Protein AF-A0A2D9LLE7-F1 (afdb_monomer)

Sequence (104 aa):
MLVATAAVAQERVTFSEFEAATQAAATRSGECRREVVRGPGERCERFWDYMDNRYEPLTIAFSELMEEEGIKAFEGASNVRLQMHRNRQSDITTNLNYITEMMQ

Radius of gyration: 17.27 Å; Cα contacts (8 Å, |Δi|>4): 85; chains: 1; bounding box: 6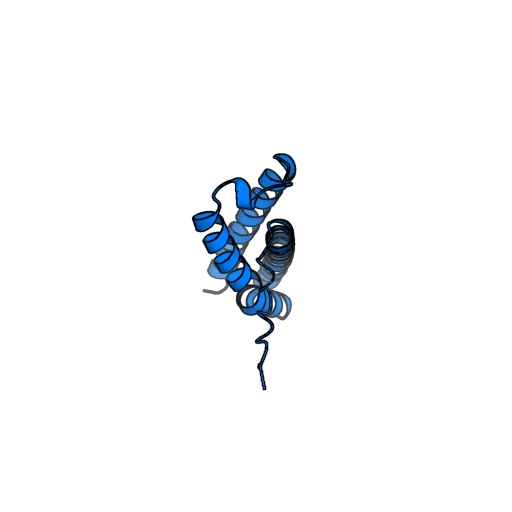0×27×38 Å

Secondary structure (DSSP, 8-state):
--------------HHHHHHHHHHHHHHHHHHHHHHTT---HHHHHHHHHIIIIIHHHHHHHHHHHHHHGGGGGTT--HHHHHHHHHHHHHHHHHHHHHHHHH-

Solvent-accessible surface area (backbone atoms only — not comparable to full-atom values): 5835 Å² total; per-residue (Å²): 135,83,81,79,76,76,75,74,75,75,80,71,78,47,51,68,58,44,45,52,40,43,51,51,46,26,54,32,30,55,48,16,45,64,36,42,81,79,49,79,49,72,50,38,52,59,27,51,52,41,40,67,76,49,38,48,60,42,51,52,52,44,49,53,43,32,72,75,48,45,76,58,47,44,68,93,60,48,73,66,55,53,50,53,46,52,51,31,53,51,49,30,52,56,29,49,53,53,43,53,64,72,72,110

pLDDT: mean 91.33, std 13.76, range [46.66, 98.56]

Structure (mmCIF, N/CA/C/O backbone):
data_AF-A0A2D9LLE7-F1
#
_entry.id   AF-A0A2D9LLE7-F1
#
loop_
_atom_site.group_PDB
_atom_site.id
_atom_site.type_symbol
_atom_site.label_atom_id
_atom_site.label_alt_id
_atom_site.label_comp_id
_atom_site.label_asym_id
_atom_site.label_entity_id
_atom_site.label_seq_id
_atom_site.pdbx_PDB_ins_code
_atom_site.Cartn_x
_atom_site.Cartn_y
_atom_site.Cartn_z
_atom_site.occupancy
_atom_site.B_iso_or_equiv
_atom_site.auth_seq_id
_atom_site.auth_comp_id
_atom_site.auth_asym_id
_atom_site.auth_atom_id
_atom_site.pdbx_PDB_model_num
ATOM 1 N N . MET A 1 1 ? -44.684 -16.371 3.897 1.00 46.66 1 MET A N 1
ATOM 2 C CA . MET A 1 1 ? -43.250 -16.566 3.598 1.00 46.66 1 MET A CA 1
ATOM 3 C C . MET A 1 1 ? -42.500 -15.380 4.173 1.00 46.66 1 MET A C 1
ATOM 5 O O . MET A 1 1 ? -42.717 -14.274 3.704 1.00 46.66 1 MET A O 1
ATOM 9 N N . LEU A 1 2 ? -41.710 -15.584 5.227 1.00 48.12 2 LEU A N 1
ATOM 10 C CA . LEU A 1 2 ? -40.786 -14.572 5.743 1.00 48.12 2 LEU A CA 1
ATOM 11 C C . LEU A 1 2 ? -39.453 -14.790 5.032 1.00 48.12 2 LEU A C 1
ATOM 13 O O . LEU A 1 2 ? -38.794 -15.801 5.260 1.00 48.12 2 LEU A O 1
ATOM 17 N N . VAL A 1 3 ? -39.095 -13.880 4.129 1.00 53.28 3 VAL A N 1
ATOM 18 C CA . VAL A 1 3 ? -37.756 -13.852 3.541 1.00 53.28 3 VAL A CA 1
ATOM 19 C C . VAL A 1 3 ? -36.859 -13.204 4.585 1.00 53.28 3 VAL A C 1
ATOM 21 O O . VAL A 1 3 ? -36.862 -11.988 4.744 1.00 53.28 3 VAL A O 1
ATOM 24 N N . ALA A 1 4 ? -36.151 -14.027 5.354 1.00 50.38 4 ALA A N 1
ATOM 25 C CA . ALA A 1 4 ? -35.040 -13.559 6.163 1.00 50.38 4 ALA A CA 1
ATOM 26 C C . ALA A 1 4 ? -33.924 -13.152 5.195 1.00 50.38 4 ALA A C 1
ATOM 28 O O . ALA A 1 4 ? -33.205 -13.999 4.666 1.00 50.38 4 ALA A O 1
ATOM 29 N N . THR A 1 5 ? -33.816 -11.858 4.907 1.00 55.56 5 THR A N 1
ATOM 30 C CA . THR A 1 5 ? -32.607 -11.285 4.326 1.00 55.56 5 THR A CA 1
ATOM 31 C C . THR A 1 5 ? -31.488 -11.519 5.331 1.00 55.56 5 THR A C 1
ATOM 33 O O . THR A 1 5 ? -31.401 -10.839 6.351 1.00 55.56 5 THR A O 1
ATOM 36 N N . ALA A 1 6 ? -30.658 -12.531 5.078 1.00 51.66 6 ALA A N 1
ATOM 37 C CA . ALA A 1 6 ? -29.382 -12.659 5.754 1.00 51.66 6 ALA A CA 1
ATOM 38 C C . ALA A 1 6 ? -28.589 -11.394 5.415 1.00 51.66 6 ALA A C 1
ATOM 40 O O . ALA A 1 6 ? -28.117 -11.232 4.290 1.00 51.66 6 ALA A O 1
ATOM 41 N N . ALA A 1 7 ? -28.522 -10.460 6.364 1.00 49.94 7 ALA A N 1
ATOM 42 C CA . ALA A 1 7 ? -27.564 -9.377 6.310 1.00 49.94 7 ALA A CA 1
ATOM 43 C C . ALA A 1 7 ? -26.192 -10.047 6.277 1.00 49.94 7 ALA A C 1
ATOM 45 O O . ALA A 1 7 ? -25.751 -10.626 7.270 1.00 49.94 7 ALA A O 1
ATOM 46 N N . VAL A 1 8 ? -25.566 -10.059 5.103 1.00 48.75 8 VAL A N 1
ATOM 47 C CA . VAL A 1 8 ? -24.163 -10.429 4.992 1.00 48.75 8 VAL A CA 1
ATOM 48 C C . VAL A 1 8 ? -23.449 -9.382 5.831 1.00 48.75 8 VAL A C 1
ATOM 50 O O . VAL A 1 8 ? -23.463 -8.205 5.474 1.00 48.75 8 VAL A O 1
ATOM 53 N N . ALA A 1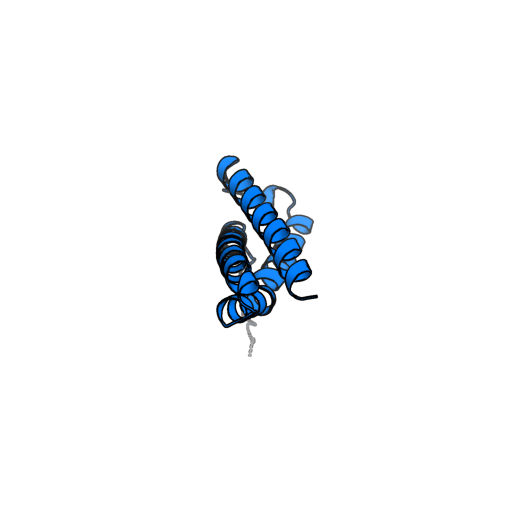 9 ? -22.934 -9.769 6.996 1.00 50.97 9 ALA A N 1
ATOM 54 C CA . ALA A 1 9 ? -22.016 -8.920 7.729 1.00 50.97 9 ALA A CA 1
ATOM 55 C C . ALA A 1 9 ? -20.855 -8.665 6.765 1.00 50.97 9 ALA A C 1
ATOM 57 O O . ALA A 1 9 ? -20.080 -9.579 6.490 1.00 50.97 9 ALA A O 1
ATOM 58 N N . GLN A 1 10 ? -20.813 -7.481 6.150 1.00 55.41 10 GLN A N 1
ATOM 59 C CA . GLN A 1 10 ? -19.638 -7.060 5.404 1.00 55.41 10 GLN A CA 1
ATOM 60 C C . GLN A 1 10 ? -18.496 -7.091 6.409 1.00 55.41 10 GLN A C 1
ATOM 62 O O . GLN A 1 10 ? -18.522 -6.361 7.401 1.00 55.41 10 GLN A O 1
ATOM 67 N N . GLU A 1 11 ? -17.567 -8.021 6.203 1.00 69.06 11 GLU A N 1
ATOM 68 C CA . GLU A 1 11 ? -16.366 -8.131 7.013 1.00 69.06 11 GLU A CA 1
ATOM 69 C C . GLU A 1 11 ? -15.619 -6.807 6.847 1.00 69.06 11 GLU A C 1
ATOM 71 O O . GLU A 1 11 ? -15.131 -6.479 5.764 1.00 69.06 11 GLU A O 1
ATOM 76 N N . ARG A 1 12 ? -15.682 -5.972 7.891 1.00 83.62 12 ARG A N 1
ATOM 77 C CA . ARG A 1 12 ? -15.022 -4.668 7.912 1.00 83.62 12 ARG A CA 1
ATOM 78 C C . ARG A 1 12 ? -13.523 -4.903 7.781 1.00 83.62 12 ARG A C 1
ATOM 80 O O . ARG A 1 12 ? -12.991 -5.821 8.402 1.00 83.62 12 ARG A O 1
ATOM 87 N N . VAL A 1 13 ? -12.857 -4.048 7.010 1.00 93.19 13 VAL A N 1
ATOM 88 C CA . VAL A 1 13 ? -11.399 -4.095 6.885 1.00 93.19 13 VAL A CA 1
ATOM 89 C C . VAL A 1 13 ? -10.750 -3.974 8.259 1.00 93.19 13 VAL A C 1
ATOM 91 O O . VAL A 1 13 ? -11.192 -3.207 9.109 1.00 93.19 13 VAL A O 1
ATOM 94 N N . THR A 1 14 ? -9.679 -4.719 8.483 1.00 94.94 14 THR A N 1
ATOM 95 C CA . THR A 1 14 ? -8.905 -4.646 9.726 1.00 94.94 14 THR A CA 1
ATOM 96 C C . THR A 1 14 ? -7.559 -3.965 9.506 1.00 94.94 14 THR A C 1
ATOM 98 O O . THR A 1 14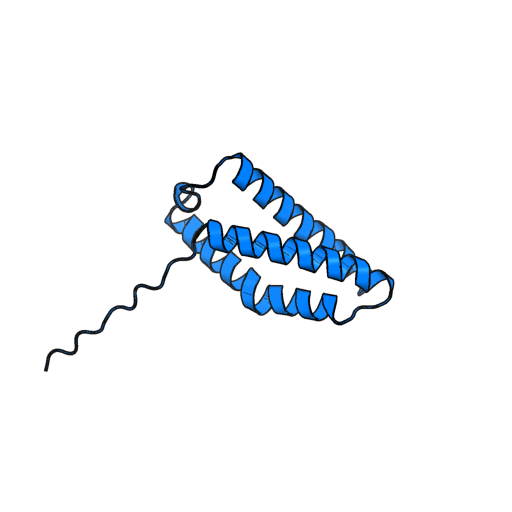 ? -7.007 -3.973 8.401 1.00 94.94 14 THR A O 1
ATOM 101 N N . PHE A 1 15 ? -6.947 -3.450 10.581 1.00 96.38 15 PHE A N 1
ATOM 102 C CA . PHE A 1 15 ? -5.575 -2.938 10.489 1.00 96.38 15 PHE A CA 1
ATOM 103 C C . PHE A 1 15 ? -4.590 -4.014 10.019 1.00 96.38 15 PHE A C 1
ATOM 105 O O . PHE A 1 15 ? -3.650 -3.704 9.299 1.00 96.38 15 PHE A O 1
ATOM 112 N N . SER A 1 16 ? -4.796 -5.283 10.382 1.00 96.31 16 SER A N 1
ATOM 113 C CA . SER A 1 16 ? -3.910 -6.372 9.950 1.00 96.31 16 SER A CA 1
ATOM 114 C C . SER A 1 16 ? -3.971 -6.609 8.437 1.00 96.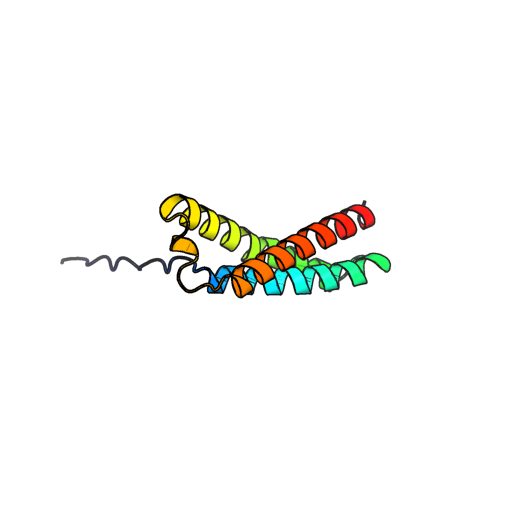31 16 SER A C 1
ATOM 116 O O . SER A 1 16 ? -2.934 -6.842 7.817 1.00 96.31 16 SER A O 1
ATOM 118 N N . GLU A 1 17 ? -5.153 -6.514 7.824 1.00 96.06 17 GLU A N 1
ATOM 119 C CA . GLU A 1 17 ? -5.296 -6.609 6.366 1.00 96.06 17 GLU A CA 1
ATOM 120 C C . GLU A 1 17 ? -4.670 -5.411 5.661 1.00 96.06 17 GLU A C 1
ATOM 122 O O . GLU A 1 17 ? -3.927 -5.583 4.691 1.00 96.06 17 GLU A O 1
ATOM 127 N N . PHE A 1 18 ? -4.920 -4.208 6.179 1.00 96.88 18 PHE A N 1
ATOM 128 C CA . PHE A 1 18 ? -4.315 -2.994 5.653 1.00 96.88 18 PHE A CA 1
ATOM 129 C C . PHE A 1 18 ? -2.782 -3.027 5.782 1.00 96.88 18 PHE A C 1
ATOM 131 O O . PHE A 1 18 ? -2.067 -2.755 4.820 1.00 96.88 18 PHE A O 1
ATOM 138 N N . GLU A 1 19 ? -2.253 -3.461 6.929 1.00 97.81 19 GLU A N 1
ATOM 139 C CA . GLU A 1 19 ? -0.817 -3.606 7.180 1.00 97.81 19 GLU A CA 1
ATOM 140 C C . GLU A 1 19 ? -0.160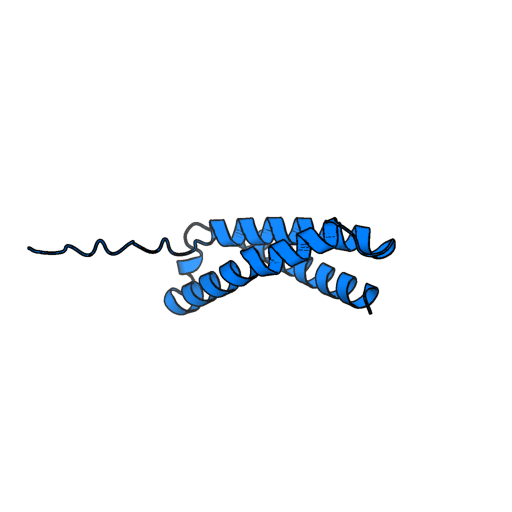 -4.598 6.218 1.00 97.81 19 GLU A C 1
ATOM 142 O O . GLU A 1 19 ? 0.896 -4.294 5.649 1.00 97.81 19 GLU A O 1
ATOM 147 N N . ALA A 1 20 ? -0.778 -5.762 6.010 1.00 97.56 20 ALA A N 1
ATOM 148 C CA . ALA A 1 20 ? -0.292 -6.753 5.058 1.00 97.56 20 ALA A CA 1
ATOM 149 C C . ALA A 1 20 ? -0.287 -6.191 3.630 1.00 97.56 20 ALA A C 1
ATOM 151 O O . ALA A 1 20 ? 0.679 -6.389 2.884 1.00 97.56 20 ALA A O 1
ATOM 152 N N . ALA A 1 21 ? -1.326 -5.435 3.268 1.00 98.12 21 ALA A N 1
ATOM 153 C CA . ALA A 1 21 ? -1.417 -4.828 1.954 1.00 98.12 21 ALA A CA 1
ATOM 154 C C . ALA A 1 21 ? -0.338 -3.760 1.730 1.00 98.12 21 ALA A C 1
ATOM 156 O O . ALA A 1 21 ? 0.307 -3.774 0.679 1.00 98.12 21 ALA A O 1
ATOM 157 N N . THR A 1 22 ? -0.070 -2.913 2.730 1.00 98.56 22 THR A N 1
ATOM 158 C CA . THR A 1 22 ? 1.035 -1.942 2.716 1.00 98.56 22 THR A CA 1
ATOM 159 C C . THR A 1 22 ? 2.386 -2.634 2.599 1.00 98.56 22 THR A C 1
ATOM 161 O O . THR A 1 22 ? 3.248 -2.187 1.847 1.00 98.56 22 THR A O 1
ATOM 164 N N . GLN A 1 23 ? 2.599 -3.749 3.301 1.00 98.50 23 GLN A N 1
ATOM 165 C CA . GLN A 1 23 ? 3.850 -4.495 3.188 1.00 98.50 23 GLN A CA 1
ATOM 166 C C . GLN A 1 23 ? 4.067 -5.034 1.768 1.00 98.50 23 GLN A C 1
ATOM 168 O O . GLN A 1 23 ? 5.158 -4.878 1.219 1.00 98.50 23 GLN A O 1
ATOM 173 N N . ALA A 1 24 ? 3.035 -5.614 1.152 1.00 98.31 24 ALA A N 1
ATOM 174 C CA . ALA A 1 24 ? 3.117 -6.101 -0.221 1.00 98.31 24 ALA A CA 1
ATOM 175 C C . ALA A 1 24 ? 3.323 -4.960 -1.236 1.00 98.31 24 ALA A C 1
ATOM 177 O O . ALA A 1 24 ? 4.158 -5.096 -2.133 1.00 98.31 24 ALA A O 1
ATOM 178 N N . ALA A 1 25 ? 2.635 -3.825 -1.072 1.00 98.50 25 ALA A N 1
ATOM 179 C CA . ALA A 1 25 ? 2.835 -2.636 -1.903 1.00 98.50 25 ALA A CA 1
ATOM 180 C C . ALA A 1 25 ? 4.273 -2.093 -1.789 1.00 98.50 25 ALA A C 1
ATOM 182 O O . ALA A 1 25 ? 4.909 -1.791 -2.801 1.00 98.50 25 ALA A O 1
ATOM 183 N N . ALA A 1 26 ? 4.841 -2.043 -0.580 1.00 98.56 26 ALA A N 1
ATOM 184 C CA . ALA A 1 26 ? 6.228 -1.628 -0.364 1.00 98.56 26 ALA A CA 1
ATOM 185 C C . ALA A 1 26 ? 7.227 -2.566 -1.064 1.00 98.56 26 ALA A C 1
ATOM 187 O O . ALA A 1 26 ? 8.133 -2.103 -1.757 1.00 98.56 26 ALA A O 1
ATOM 188 N N . THR A 1 27 ? 7.037 -3.886 -0.965 1.00 98.50 27 THR A N 1
ATOM 189 C CA . THR A 1 27 ? 7.880 -4.858 -1.677 1.00 98.50 27 THR A CA 1
ATOM 190 C C . THR A 1 27 ? 7.792 -4.685 -3.195 1.00 98.50 27 THR A C 1
ATOM 192 O O . THR A 1 27 ? 8.826 -4.571 -3.855 1.00 98.50 27 THR A O 1
ATOM 195 N N . ARG A 1 28 ? 6.574 -4.607 -3.745 1.00 98.50 28 ARG A N 1
ATOM 196 C CA . ARG A 1 28 ? 6.338 -4.476 -5.192 1.00 98.50 28 ARG A CA 1
ATOM 197 C C . ARG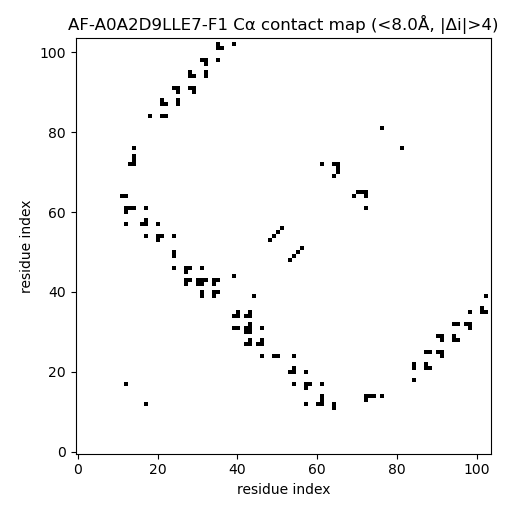 A 1 28 ? 6.856 -3.151 -5.750 1.00 98.50 28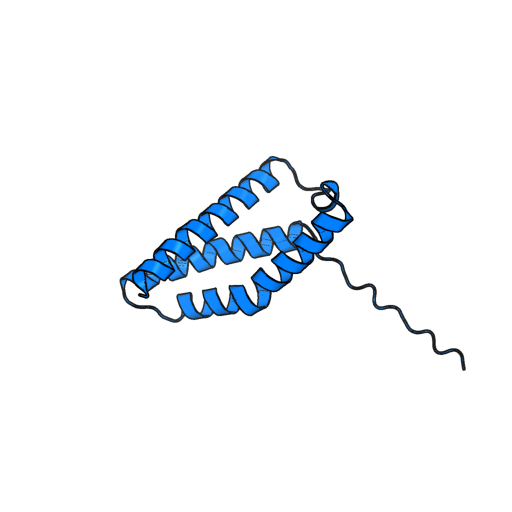 ARG A C 1
ATOM 199 O O . ARG A 1 28 ? 7.508 -3.150 -6.789 1.00 98.50 28 ARG A O 1
ATOM 206 N N . SER A 1 29 ? 6.659 -2.042 -5.037 1.00 98.31 29 SER A N 1
ATOM 207 C CA . SER A 1 29 ? 7.216 -0.741 -5.437 1.00 98.31 29 SER A CA 1
ATOM 208 C C . SER A 1 29 ? 8.748 -0.772 -5.471 1.00 98.31 29 SER A C 1
ATOM 210 O O . SER A 1 29 ? 9.355 -0.266 -6.411 1.00 98.31 29 SER A O 1
ATOM 212 N N . GLY A 1 30 ? 9.398 -1.437 -4.509 1.00 98.06 30 GLY A N 1
ATOM 213 C CA . GLY A 1 30 ? 10.851 -1.618 -4.515 1.00 98.06 30 GLY A CA 1
ATOM 214 C C . GLY A 1 30 ? 11.346 -2.490 -5.676 1.00 98.06 30 GLY A C 1
ATOM 215 O O . GLY A 1 30 ? 12.446 -2.280 -6.188 1.00 98.06 30 GLY A O 1
ATOM 216 N N . GLU A 1 31 ? 10.549 -3.466 -6.111 1.00 97.81 31 GLU A N 1
ATOM 217 C CA . GLU A 1 31 ? 10.833 -4.278 -7.296 1.00 97.81 31 GLU A CA 1
ATOM 218 C C . GLU A 1 31 ? 10.684 -3.495 -8.594 1.00 97.81 31 GLU A C 1
ATOM 220 O O . GLU A 1 31 ? 11.618 -3.522 -9.397 1.00 97.81 31 GLU A O 1
ATOM 225 N N . CYS A 1 32 ? 9.568 -2.782 -8.768 1.00 98.12 32 CYS A N 1
ATOM 226 C CA . CYS A 1 32 ? 9.354 -1.913 -9.920 1.00 98.12 32 CYS A CA 1
ATOM 227 C C . CYS A 1 32 ? 10.463 -0.864 -10.002 1.00 98.12 32 CYS A C 1
ATOM 229 O O . CYS A 1 32 ? 11.126 -0.775 -11.027 1.00 98.12 32 CYS A O 1
ATOM 231 N N . ARG A 1 33 ? 10.788 -0.178 -8.895 1.00 97.31 33 ARG A N 1
ATOM 232 C CA . ARG A 1 33 ? 11.891 0.795 -8.817 1.00 97.31 33 ARG A CA 1
ATOM 233 C C . ARG A 1 33 ? 13.224 0.260 -9.351 1.00 97.31 33 ARG A C 1
ATOM 235 O O . ARG A 1 33 ? 13.971 0.999 -9.983 1.00 97.31 33 ARG A O 1
ATOM 242 N N . ARG A 1 34 ? 13.566 -1.003 -9.077 1.00 96.31 34 ARG A N 1
ATOM 243 C CA . ARG A 1 34 ? 14.798 -1.618 -9.608 1.00 96.31 34 ARG A CA 1
ATOM 244 C C . ARG A 1 34 ? 14.703 -1.929 -11.100 1.00 96.31 34 ARG A C 1
ATOM 246 O O . ARG A 1 34 ? 15.729 -1.952 -11.773 1.00 96.31 34 ARG A O 1
ATOM 253 N N . GLU A 1 35 ? 13.503 -2.222 -11.586 1.00 96.44 35 GLU A N 1
ATOM 254 C CA . GLU A 1 35 ? 13.235 -2.561 -12.980 1.00 96.44 35 GLU A CA 1
ATOM 255 C C . GLU A 1 35 ? 13.237 -1.324 -13.879 1.00 96.44 35 GLU A C 1
ATOM 257 O O . GLU A 1 35 ? 13.938 -1.338 -14.886 1.00 96.44 35 GLU A O 1
ATOM 262 N N . VAL A 1 36 ? 12.573 -0.233 -13.476 1.00 95.62 36 VAL A N 1
ATOM 263 C CA . VAL A 1 36 ? 12.430 0.987 -14.293 1.00 95.62 36 VAL A CA 1
ATOM 264 C C . VAL A 1 36 ? 13.773 1.569 -14.768 1.00 95.62 36 VAL A C 1
ATOM 266 O O . VAL A 1 36 ? 13.847 2.096 -15.872 1.00 95.62 36 VAL A O 1
ATOM 269 N N . VAL A 1 37 ? 14.871 1.374 -14.027 1.00 91.94 37 VAL A N 1
ATOM 270 C CA . VAL A 1 37 ? 16.234 1.770 -14.453 1.00 91.94 37 VAL A CA 1
ATOM 271 C C . VAL A 1 37 ? 16.642 1.163 -15.808 1.00 91.94 37 VAL A C 1
ATOM 273 O O . VAL A 1 37 ? 17.471 1.724 -16.519 1.00 91.94 37 VAL A O 1
ATOM 276 N N . ARG A 1 38 ? 16.089 0.000 -16.165 1.00 90.19 38 ARG A N 1
ATOM 277 C CA . ARG A 1 38 ? 16.362 -0.730 -17.414 1.00 90.19 38 ARG A CA 1
ATOM 278 C C . ARG A 1 38 ? 15.199 -0.659 -18.412 1.00 90.19 38 ARG A C 1
ATOM 280 O O . ARG A 1 38 ? 15.276 -1.301 -19.456 1.00 90.19 38 ARG A O 1
ATOM 287 N N . GLY A 1 39 ? 14.159 0.109 -18.092 1.00 89.06 39 GLY A N 1
ATOM 288 C CA . GLY A 1 39 ? 12.873 0.139 -18.784 1.00 89.06 39 GLY A CA 1
ATOM 289 C C . GLY A 1 39 ? 11.777 -0.581 -17.982 1.00 89.06 39 GLY A C 1
ATOM 290 O O . GLY A 1 39 ? 12.058 -1.605 -17.355 1.00 89.06 39 GLY A O 1
ATOM 291 N N . PRO A 1 40 ? 10.537 -0.054 -17.962 1.00 90.44 40 PRO A N 1
ATOM 292 C CA . PRO A 1 40 ? 9.424 -0.679 -17.252 1.00 90.44 40 PRO A CA 1
ATOM 293 C C . PRO A 1 40 ? 9.087 -2.049 -17.855 1.00 90.44 40 PRO A C 1
ATOM 295 O O . PRO A 1 40 ? 9.151 -2.238 -19.070 1.00 90.44 40 PRO A O 1
ATOM 298 N N . GLY A 1 41 ? 8.722 -2.997 -16.994 1.00 92.75 41 GLY A N 1
ATOM 299 C CA . GLY A 1 41 ? 8.365 -4.356 -17.386 1.00 92.75 41 GLY A CA 1
ATOM 300 C C . GLY A 1 41 ? 7.346 -4.982 -16.438 1.00 92.75 41 GLY A C 1
ATOM 301 O O . GLY A 1 41 ? 6.602 -4.287 -15.741 1.00 92.75 41 GLY A O 1
ATOM 302 N N . GLU A 1 42 ? 7.326 -6.313 -16.400 1.00 96.94 42 GLU A N 1
ATOM 303 C CA . GLU A 1 42 ? 6.315 -7.101 -15.688 1.00 96.94 42 GLU A CA 1
ATOM 304 C C . GLU A 1 42 ? 6.225 -6.754 -14.188 1.00 96.94 42 GLU A C 1
ATOM 306 O O . GLU A 1 42 ? 5.153 -6.833 -13.587 1.00 96.94 42 GLU A O 1
ATOM 311 N N . ARG A 1 43 ? 7.325 -6.362 -13.527 1.00 96.88 43 ARG A N 1
ATOM 312 C CA . ARG A 1 43 ? 7.271 -6.041 -12.086 1.00 96.88 43 ARG A CA 1
ATOM 313 C C . ARG A 1 43 ? 6.569 -4.714 -11.844 1.00 96.88 43 ARG A C 1
ATOM 315 O O . ARG A 1 43 ? 5.842 -4.610 -10.859 1.00 96.88 43 ARG A O 1
ATOM 322 N N . CYS A 1 44 ? 6.759 -3.736 -12.724 1.00 96.81 44 CYS A N 1
ATOM 323 C CA . CYS A 1 44 ? 6.002 -2.492 -12.698 1.00 96.81 44 CYS A CA 1
ATOM 324 C C . CYS A 1 44 ? 4.525 -2.706 -13.032 1.00 96.81 44 CYS A C 1
ATOM 326 O O . CYS A 1 44 ? 3.680 -2.185 -12.312 1.00 96.81 44 CYS A O 1
ATOM 328 N N . GLU A 1 45 ? 4.196 -3.538 -14.021 1.00 97.06 45 GLU A N 1
ATOM 329 C CA . GLU A 1 45 ? 2.800 -3.899 -14.315 1.00 97.06 45 GLU A CA 1
ATOM 330 C C . GLU A 1 45 ? 2.117 -4.544 -13.099 1.00 97.06 45 GLU A C 1
ATOM 332 O O . GLU A 1 45 ? 1.070 -4.085 -12.654 1.00 97.06 45 GLU A O 1
ATOM 337 N N . ARG A 1 46 ? 2.761 -5.539 -12.473 1.00 97.69 46 ARG A N 1
ATOM 338 C CA . ARG A 1 46 ? 2.261 -6.194 -11.248 1.00 97.69 46 ARG A CA 1
ATOM 339 C C . ARG A 1 46 ? 2.226 -5.285 -10.023 1.00 97.69 46 ARG A C 1
ATOM 341 O O . ARG A 1 46 ? 1.593 -5.639 -9.025 1.00 97.69 46 ARG A O 1
ATOM 348 N N . PHE A 1 4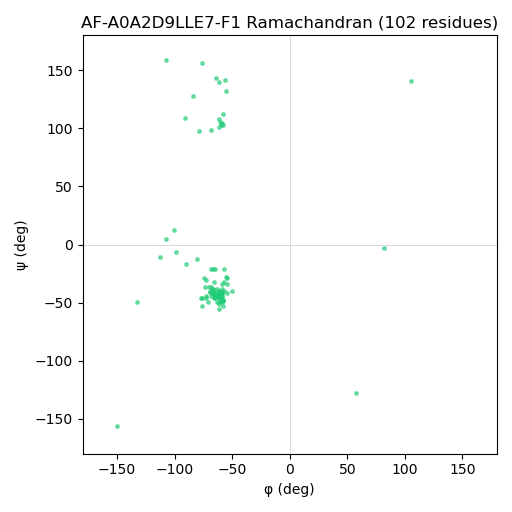7 ? 2.994 -4.200 -10.024 1.00 97.94 47 PHE A N 1
ATOM 349 C CA . PHE A 1 47 ? 2.938 -3.198 -8.970 1.00 97.94 47 PHE A CA 1
ATOM 350 C C . PHE A 1 47 ? 1.690 -2.336 -9.143 1.00 97.94 47 PHE A C 1
ATOM 352 O O . PHE A 1 47 ? 0.904 -2.265 -8.204 1.00 97.94 47 PHE A O 1
ATOM 359 N N . TRP A 1 48 ? 1.477 -1.766 -10.329 1.00 97.56 48 TRP A N 1
ATOM 360 C CA . TRP A 1 48 ? 0.309 -0.931 -10.617 1.00 97.56 48 TRP A CA 1
ATOM 361 C C . TRP A 1 48 ? -1.002 -1.711 -10.515 1.00 97.56 48 TRP A C 1
ATOM 363 O O . TRP A 1 48 ? -1.898 -1.284 -9.798 1.00 97.56 48 TRP A O 1
ATOM 373 N N . ASP A 1 49 ? -1.059 -2.922 -11.074 1.00 98.31 49 ASP A N 1
ATOM 374 C CA . ASP A 1 49 ? -2.211 -3.819 -10.921 1.00 98.31 49 ASP A CA 1
ATOM 375 C C . ASP A 1 49 ? -2.557 -4.075 -9.444 1.00 98.31 49 ASP A C 1
ATOM 377 O O . ASP A 1 49 ? -3.718 -4.045 -9.042 1.00 98.31 49 ASP A O 1
ATOM 381 N N . TYR A 1 50 ? -1.540 -4.269 -8.597 1.00 98.12 50 TYR A N 1
ATOM 382 C CA . TYR A 1 50 ? -1.749 -4.459 -7.164 1.00 98.12 50 TYR A CA 1
ATOM 383 C C . TYR A 1 50 ? -2.212 -3.177 -6.458 1.00 98.12 50 TYR A C 1
ATOM 385 O O . TYR A 1 50 ? -3.013 -3.252 -5.520 1.00 98.12 50 TYR A O 1
ATOM 393 N N . MET A 1 51 ? -1.696 -2.017 -6.875 1.00 97.81 51 MET A N 1
ATOM 394 C CA . MET A 1 51 ? -2.110 -0.727 -6.330 1.00 97.81 51 MET A CA 1
ATOM 395 C C . MET A 1 51 ? -3.597 -0.497 -6.592 1.00 97.81 51 MET A C 1
ATOM 397 O O . MET A 1 51 ? -4.343 -0.306 -5.632 1.00 97.81 51 MET A O 1
ATOM 401 N N . ASP A 1 52 ? -4.021 -0.651 -7.843 1.00 97.62 52 ASP A N 1
ATOM 402 C CA . ASP A 1 52 ? -5.377 -0.334 -8.294 1.00 97.62 52 ASP A CA 1
ATOM 403 C C . ASP A 1 52 ? -6.403 -1.362 -7.788 1.00 97.62 52 ASP A C 1
ATOM 405 O O . ASP A 1 52 ? -7.468 -1.013 -7.282 1.00 97.62 52 ASP A O 1
ATOM 409 N N . ASN A 1 53 ? -6.080 -2.658 -7.864 1.00 96.69 53 ASN A N 1
ATOM 410 C CA . ASN A 1 53 ? -7.056 -3.713 -7.574 1.00 96.69 53 ASN A CA 1
ATOM 411 C C . ASN A 1 53 ? -7.098 -4.149 -6.106 1.00 96.69 53 ASN A C 1
ATOM 413 O O . ASN A 1 53 ? -8.048 -4.819 -5.689 1.00 96.69 53 ASN A O 1
ATOM 417 N N . ARG A 1 54 ? -6.074 -3.825 -5.303 1.00 95.00 54 ARG A N 1
ATOM 418 C CA . ARG A 1 54 ? -6.005 -4.282 -3.906 1.00 95.00 54 ARG A CA 1
ATOM 419 C C . ARG A 1 54 ? -5.654 -3.189 -2.915 1.00 95.00 54 ARG A C 1
ATOM 421 O O . ARG A 1 54 ? -6.322 -3.098 -1.887 1.00 95.00 54 ARG A O 1
ATOM 428 N N . TYR A 1 55 ? -4.603 -2.414 -3.163 1.00 96.94 55 TYR A N 1
ATOM 429 C CA . TYR A 1 55 ? -4.082 -1.498 -2.150 1.00 96.94 55 TYR A CA 1
ATOM 430 C C . TYR A 1 55 ? -4.939 -0.241 -1.975 1.00 96.94 55 TYR A C 1
ATOM 432 O O . TYR A 1 55 ? -5.251 0.122 -0.841 1.00 96.94 55 TYR A O 1
ATOM 440 N N . GLU A 1 56 ? -5.346 0.404 -3.067 1.00 96.56 56 GLU A N 1
ATOM 441 C CA . GLU A 1 56 ? -6.185 1.603 -3.031 1.00 96.56 56 GLU A CA 1
ATOM 442 C C . GLU A 1 56 ? -7.569 1.319 -2.417 1.00 96.56 56 GLU A C 1
ATOM 444 O O . GLU A 1 56 ? -7.909 1.995 -1.441 1.00 96.56 56 GLU A O 1
ATOM 449 N N . PRO A 1 57 ? -8.317 0.271 -2.827 1.00 96.56 57 PRO A N 1
ATOM 450 C CA . PRO A 1 57 ? -9.591 -0.064 -2.189 1.00 96.56 57 PRO A CA 1
ATOM 451 C C . PRO A 1 57 ? -9.471 -0.324 -0.681 1.00 96.56 57 PRO A C 1
ATOM 453 O O . PRO A 1 57 ? -10.317 0.118 0.095 1.00 96.56 57 PRO A O 1
ATOM 456 N N . LEU A 1 58 ? -8.404 -1.006 -0.241 1.00 96.12 58 LEU A N 1
ATOM 457 C CA . LEU A 1 58 ? -8.152 -1.234 1.187 1.00 96.12 58 LEU A CA 1
ATOM 458 C C . LEU A 1 58 ? -7.795 0.055 1.931 1.00 96.12 58 LEU A C 1
ATOM 460 O O . LEU A 1 58 ? -8.191 0.220 3.081 1.00 96.12 58 LEU A O 1
ATOM 464 N N . THR A 1 59 ? -7.059 0.962 1.290 1.00 96.62 59 THR A N 1
ATOM 465 C CA . THR A 1 59 ? -6.701 2.261 1.871 1.00 96.62 59 THR A CA 1
ATOM 466 C C . THR A 1 59 ? -7.941 3.127 2.072 1.00 96.62 59 THR A C 1
ATOM 468 O O . THR A 1 59 ? -8.087 3.730 3.135 1.00 96.62 59 THR A O 1
ATOM 471 N N . ILE A 1 60 ? -8.851 3.151 1.094 1.00 97.12 60 ILE A N 1
ATOM 472 C CA . ILE A 1 60 ? -10.135 3.856 1.187 1.00 97.12 60 ILE A CA 1
ATOM 473 C C . ILE A 1 60 ? -10.965 3.270 2.332 1.00 97.12 60 ILE A C 1
ATOM 475 O O . ILE A 1 60 ? -11.288 3.990 3.273 1.00 97.12 60 ILE A O 1
ATOM 479 N N . ALA A 1 61 ? -11.204 1.955 2.324 1.00 95.81 61 ALA A N 1
ATOM 480 C CA . ALA A 1 61 ? -12.007 1.299 3.356 1.00 95.81 61 ALA A CA 1
ATOM 481 C C . ALA A 1 61 ? -11.429 1.494 4.770 1.00 95.81 61 ALA A C 1
ATOM 483 O O . ALA A 1 61 ? -12.167 1.682 5.736 1.00 95.81 61 ALA A O 1
ATOM 484 N N . PHE A 1 62 ? -10.098 1.456 4.919 1.00 96.50 62 PHE A N 1
ATOM 485 C CA . PHE A 1 62 ? -9.468 1.647 6.226 1.00 96.50 62 PHE A CA 1
ATOM 486 C C . PHE A 1 62 ? -9.506 3.116 6.670 1.00 96.50 62 PHE A C 1
ATOM 488 O O . PHE A 1 62 ? -9.564 3.394 7.867 1.00 96.50 62 PHE A O 1
ATOM 495 N N . SER A 1 63 ? -9.512 4.058 5.724 1.00 96.69 63 SER A N 1
ATOM 496 C CA . SER A 1 63 ? -9.698 5.484 6.017 1.00 96.69 63 SER A CA 1
ATOM 497 C C . SER A 1 63 ? -11.123 5.773 6.493 1.00 96.69 63 SER A C 1
ATOM 499 O O . SER A 1 63 ? -11.294 6.482 7.477 1.00 96.69 63 SER A O 1
ATOM 501 N N . GLU A 1 64 ? -12.132 5.152 5.882 1.00 96.69 64 GLU A N 1
ATOM 502 C CA . GLU A 1 64 ? -13.522 5.228 6.353 1.00 96.69 64 GLU A CA 1
ATOM 503 C C . GLU A 1 64 ? -13.659 4.657 7.775 1.00 96.69 64 GLU A C 1
ATOM 505 O O . GLU A 1 64 ? -14.224 5.301 8.658 1.00 96.69 64 GLU A O 1
ATOM 510 N N . LEU A 1 65 ? -13.049 3.497 8.049 1.00 95.38 65 LEU A N 1
ATOM 511 C CA . LEU A 1 65 ? -13.016 2.927 9.402 1.00 95.38 65 LEU A CA 1
ATOM 512 C C . LEU A 1 65 ? -12.349 3.871 10.414 1.00 95.38 65 LEU A C 1
ATOM 514 O O . LEU A 1 65 ? -12.806 4.006 11.546 1.00 95.38 65 LEU A O 1
ATOM 518 N N . MET A 1 66 ? -11.258 4.522 10.019 1.00 96.25 66 MET A N 1
ATOM 519 C CA . MET A 1 66 ? -10.563 5.519 10.832 1.00 96.25 66 MET A CA 1
ATOM 520 C C . MET A 1 66 ? -11.429 6.742 11.139 1.00 96.25 66 MET A C 1
ATOM 522 O O . MET A 1 66 ? -11.356 7.272 12.246 1.00 96.25 66 MET A O 1
ATOM 526 N N . GLU A 1 67 ? -12.240 7.198 10.187 1.00 96.75 67 GLU A N 1
ATOM 527 C CA . GLU A 1 67 ? -13.192 8.291 10.398 1.00 96.75 67 GLU A CA 1
ATOM 528 C C . GLU A 1 67 ? -14.315 7.885 11.364 1.00 96.75 67 GLU A C 1
ATOM 530 O O . GLU A 1 67 ? -14.706 8.683 12.219 1.00 96.75 67 GLU A O 1
ATOM 535 N N . GLU A 1 68 ? -14.788 6.637 11.285 1.00 96.25 68 GLU A N 1
ATOM 536 C CA . GLU A 1 68 ? -15.824 6.097 12.174 1.00 96.25 68 GLU A CA 1
ATOM 537 C C . GLU A 1 68 ? -15.317 5.819 13.601 1.00 96.25 68 GLU A C 1
ATOM 539 O O . GLU A 1 68 ? -15.983 6.145 14.587 1.00 96.25 68 GLU A O 1
ATOM 544 N N . GLU A 1 69 ? -14.150 5.185 13.730 1.00 95.31 69 GLU A N 1
ATOM 545 C CA . GLU A 1 69 ? -13.682 4.580 14.985 1.00 95.31 69 GLU A CA 1
ATOM 546 C C . GLU A 1 69 ? -12.456 5.282 15.594 1.00 95.31 69 GLU A C 1
ATOM 548 O O . GLU A 1 69 ? -12.079 5.028 16.749 1.00 95.31 69 GLU A O 1
ATOM 553 N N . GLY A 1 70 ? -11.823 6.189 14.848 1.00 94.56 70 GLY A N 1
ATOM 554 C CA . GLY A 1 70 ? -10.615 6.888 15.264 1.00 94.56 70 GLY A CA 1
ATOM 555 C C . GLY A 1 70 ? -9.489 5.913 15.603 1.00 94.56 70 GLY A C 1
ATOM 556 O O . GLY A 1 70 ? -9.154 5.008 14.844 1.00 94.56 70 GLY A O 1
ATOM 557 N N . ILE A 1 71 ? -8.903 6.069 16.793 1.00 92.88 71 ILE A N 1
ATOM 558 C CA . ILE A 1 71 ? -7.775 5.234 17.229 1.00 92.88 71 ILE A CA 1
ATOM 559 C C . ILE A 1 71 ? -8.137 3.750 17.400 1.00 92.88 71 ILE A C 1
ATOM 561 O O . ILE A 1 71 ? -7.243 2.904 17.362 1.00 92.88 71 ILE A O 1
ATOM 565 N N . LYS A 1 72 ? -9.425 3.418 17.572 1.00 95.25 72 LYS A N 1
ATOM 566 C CA . LYS A 1 72 ? -9.870 2.026 17.727 1.00 95.25 72 LYS A CA 1
ATOM 567 C C . LYS A 1 72 ? -9.707 1.207 16.446 1.00 95.25 72 LYS A C 1
ATOM 569 O O . LYS A 1 72 ? -9.513 0.003 16.549 1.00 95.25 72 LYS A O 1
ATOM 574 N N . ALA A 1 73 ? -9.623 1.847 15.278 1.00 94.00 73 ALA A N 1
ATOM 575 C CA . ALA A 1 73 ? -9.285 1.175 14.020 1.00 94.00 73 ALA A CA 1
ATOM 576 C C . ALA A 1 73 ? -7.928 0.436 14.077 1.00 94.00 73 ALA A C 1
ATOM 578 O O . ALA A 1 73 ? -7.680 -0.490 13.307 1.00 94.00 73 ALA A O 1
ATOM 579 N N . PHE A 1 74 ? -7.049 0.822 15.012 1.00 95.31 74 PHE A N 1
ATOM 580 C CA . PHE A 1 74 ? -5.751 0.193 15.265 1.00 95.31 74 PHE A CA 1
ATOM 581 C C . PHE A 1 74 ? -5.740 -0.754 16.473 1.00 95.31 74 PHE A C 1
ATOM 583 O O . PHE A 1 74 ? -4.662 -1.114 16.955 1.00 95.31 74 PHE A O 1
ATOM 590 N N . GLU A 1 75 ? -6.896 -1.135 17.018 1.00 89.94 75 GLU A N 1
ATOM 591 C CA . GLU A 1 75 ? -6.952 -2.007 18.190 1.00 89.94 75 GLU A CA 1
ATOM 592 C C . GLU A 1 75 ? -6.181 -3.320 17.943 1.00 89.94 75 GLU A C 1
ATOM 594 O O . GLU A 1 75 ? -6.268 -3.950 16.889 1.00 89.94 75 GLU A O 1
ATOM 599 N N . GLY A 1 76 ? -5.334 -3.703 18.902 1.00 87.94 76 GLY 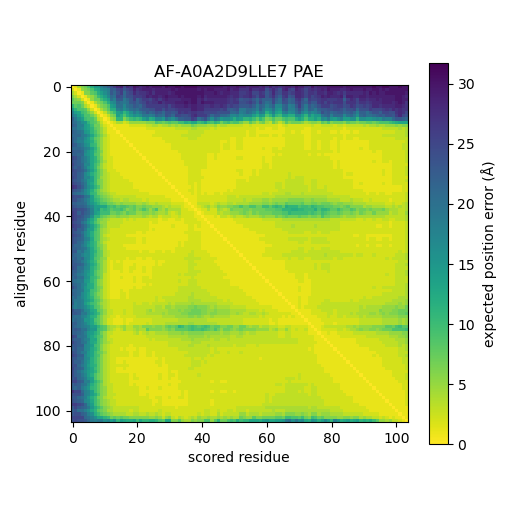A N 1
ATOM 600 C CA . GLY A 1 76 ? -4.436 -4.858 18.774 1.00 87.94 76 GLY A CA 1
ATOM 601 C C . GLY A 1 76 ? -3.129 -4.603 18.001 1.00 87.94 76 GLY A C 1
ATOM 602 O O . GLY A 1 76 ? -2.269 -5.490 17.943 1.00 87.94 76 GLY A O 1
ATOM 603 N N . ALA A 1 77 ? -2.912 -3.407 17.447 1.00 94.19 77 ALA A N 1
ATOM 604 C CA . ALA A 1 77 ? -1.621 -3.004 16.895 1.00 94.19 77 ALA A CA 1
ATOM 605 C C . ALA A 1 77 ? -0.694 -2.468 17.996 1.00 94.19 77 ALA A C 1
ATOM 607 O O . ALA A 1 77 ? -1.038 -1.556 18.744 1.00 94.19 77 ALA A O 1
ATOM 608 N N . SER A 1 78 ? 0.524 -3.003 18.084 1.00 95.94 78 SER A N 1
ATOM 609 C CA . SER A 1 78 ? 1.551 -2.422 18.951 1.00 95.94 78 SER A CA 1
ATOM 610 C C . SER A 1 78 ? 2.150 -1.163 18.317 1.00 95.94 78 SER A C 1
ATOM 612 O O . SER A 1 78 ? 2.194 -1.035 17.092 1.00 95.94 78 SER A O 1
ATOM 614 N N . ASN A 1 79 ? 2.718 -0.270 19.134 1.00 95.62 79 ASN A N 1
ATOM 615 C CA . ASN A 1 79 ? 3.439 0.912 18.635 1.00 95.62 79 ASN A CA 1
ATOM 616 C C . ASN A 1 79 ? 4.548 0.551 17.632 1.00 95.62 79 ASN A C 1
ATOM 618 O O . ASN A 1 79 ? 4.779 1.283 16.674 1.00 95.62 79 ASN A O 1
ATOM 622 N N . VAL A 1 80 ? 5.206 -0.599 17.817 1.00 97.31 80 VAL A N 1
ATOM 623 C CA . VAL A 1 80 ? 6.225 -1.100 16.883 1.00 97.31 80 VAL A CA 1
ATOM 624 C C . VAL A 1 80 ? 5.606 -1.444 15.526 1.00 97.31 80 VAL A C 1
ATOM 626 O O . VAL A 1 80 ? 6.140 -1.023 14.504 1.00 97.31 80 VAL A O 1
ATOM 629 N N . ARG A 1 81 ? 4.465 -2.151 15.495 1.00 96.94 81 ARG A N 1
ATOM 630 C CA . ARG A 1 81 ? 3.738 -2.453 14.245 1.00 96.94 81 ARG A CA 1
ATOM 631 C C . ARG A 1 81 ? 3.309 -1.177 13.530 1.00 96.94 81 ARG A C 1
ATOM 633 O O . ARG A 1 81 ? 3.578 -1.025 12.343 1.00 96.94 81 ARG A O 1
ATOM 640 N N . LEU A 1 82 ? 2.748 -0.221 14.270 1.00 97.25 82 LEU A N 1
ATOM 641 C CA . LEU A 1 82 ? 2.352 1.077 13.719 1.00 97.25 82 LEU A CA 1
ATOM 642 C C . LEU A 1 82 ? 3.545 1.836 13.124 1.00 97.25 82 LEU A C 1
ATOM 644 O O . LEU A 1 82 ? 3.437 2.385 12.029 1.00 97.25 82 LEU A O 1
ATOM 648 N N . GLN A 1 83 ? 4.700 1.831 13.795 1.00 97.88 83 GLN A N 1
ATOM 649 C CA . GLN A 1 83 ? 5.907 2.463 13.264 1.00 97.88 83 GLN A CA 1
ATOM 650 C C . GLN A 1 83 ? 6.419 1.759 12.000 1.00 97.88 83 GLN A C 1
ATOM 652 O O . GLN A 1 83 ? 6.756 2.427 11.025 1.00 97.88 83 GLN A O 1
ATOM 657 N N . MET A 1 84 ? 6.456 0.423 11.981 1.00 97.56 84 MET A N 1
ATOM 658 C CA . MET A 1 84 ? 6.853 -0.332 10.787 1.00 97.56 84 MET A CA 1
ATOM 659 C C . MET A 1 84 ? 5.906 -0.078 9.612 1.00 97.56 84 MET A C 1
ATOM 661 O O . MET A 1 84 ? 6.362 0.081 8.481 1.00 97.56 84 MET A O 1
ATOM 665 N N . HIS A 1 85 ? 4.600 -0.020 9.871 1.00 97.62 85 HIS A N 1
ATOM 666 C CA . HIS A 1 85 ? 3.595 0.303 8.867 1.00 97.62 85 HIS A CA 1
ATOM 667 C C . HIS A 1 85 ? 3.837 1.694 8.262 1.00 97.62 85 HIS A C 1
ATOM 669 O O . HIS A 1 85 ? 3.929 1.817 7.042 1.00 97.62 85 HIS A O 1
ATOM 675 N N . ARG A 1 86 ? 4.054 2.719 9.098 1.00 97.69 86 ARG A N 1
ATOM 676 C CA . ARG A 1 86 ? 4.389 4.080 8.638 1.00 97.69 86 ARG A CA 1
ATOM 677 C C . ARG A 1 86 ? 5.669 4.119 7.805 1.00 97.69 86 ARG A C 1
ATOM 679 O O . ARG A 1 86 ? 5.700 4.772 6.767 1.00 97.69 86 ARG A O 1
ATOM 686 N N . ASN A 1 87 ? 6.709 3.393 8.220 1.00 98.25 87 ASN A N 1
ATOM 687 C CA . ASN A 1 87 ? 7.952 3.300 7.451 1.00 98.25 87 ASN A CA 1
ATOM 688 C C . ASN A 1 87 ? 7.698 2.704 6.057 1.00 98.25 87 ASN A C 1
ATOM 690 O O . ASN A 1 87 ? 8.176 3.239 5.066 1.00 98.25 87 ASN A O 1
ATOM 694 N N . ARG A 1 88 ? 6.875 1.653 5.958 1.00 98.25 88 ARG A N 1
ATOM 695 C CA . ARG A 1 88 ? 6.519 1.041 4.668 1.00 98.25 88 ARG A CA 1
ATOM 696 C C . ARG A 1 88 ? 5.695 1.973 3.784 1.00 98.25 88 ARG A C 1
ATOM 698 O O . ARG A 1 88 ? 5.927 2.009 2.582 1.00 98.25 88 ARG A O 1
ATOM 705 N N . GLN A 1 89 ? 4.773 2.751 4.353 1.00 97.88 89 GLN A N 1
ATOM 706 C CA . GLN A 1 89 ? 4.072 3.799 3.600 1.00 97.88 89 GLN A CA 1
ATOM 707 C C . GLN A 1 89 ? 5.057 4.841 3.052 1.00 97.88 89 GLN A C 1
ATOM 709 O O . GLN A 1 89 ? 4.969 5.217 1.886 1.00 97.88 89 GLN A O 1
ATOM 714 N N . SER A 1 90 ? 6.045 5.247 3.856 1.00 98.25 90 SER A N 1
ATOM 715 C CA . SER A 1 90 ? 7.123 6.138 3.411 1.00 98.25 90 SER A CA 1
ATOM 716 C C . SER A 1 90 ? 7.957 5.528 2.276 1.00 98.25 90 SER A C 1
ATOM 718 O O . SER A 1 90 ? 8.300 6.231 1.322 1.00 98.25 90 SER A O 1
ATOM 720 N N . ASP A 1 91 ? 8.263 4.229 2.344 1.00 97.38 91 ASP A N 1
ATOM 721 C CA . ASP A 1 91 ? 8.986 3.515 1.286 1.00 97.38 91 ASP A CA 1
ATOM 722 C C . ASP A 1 91 ? 8.183 3.481 -0.021 1.00 97.38 91 ASP A C 1
ATOM 724 O O . ASP A 1 91 ? 8.747 3.738 -1.085 1.00 97.38 91 ASP A O 1
ATOM 728 N N . ILE A 1 92 ? 6.869 3.223 0.050 1.00 98.00 92 ILE A N 1
ATOM 729 C CA . ILE A 1 92 ? 5.970 3.255 -1.116 1.00 98.00 92 ILE A CA 1
ATOM 730 C C . ILE A 1 92 ? 6.026 4.630 -1.777 1.00 98.00 92 ILE A C 1
ATOM 732 O O . ILE A 1 92 ? 6.319 4.711 -2.966 1.00 98.00 92 ILE A O 1
ATOM 736 N N . THR A 1 93 ? 5.809 5.706 -1.014 1.00 98.00 93 THR A N 1
ATOM 737 C CA . THR A 1 93 ? 5.839 7.081 -1.536 1.00 98.00 93 THR A CA 1
ATOM 738 C C . THR A 1 93 ? 7.188 7.416 -2.169 1.00 98.00 93 THR A C 1
ATOM 740 O O . THR A 1 93 ? 7.248 7.955 -3.272 1.00 98.00 93 THR A O 1
ATOM 743 N N . THR A 1 94 ? 8.287 7.051 -1.507 1.00 98.12 94 THR A N 1
ATOM 744 C CA . THR A 1 94 ? 9.645 7.283 -2.024 1.00 98.12 94 THR A CA 1
ATOM 745 C C . THR A 1 94 ? 9.872 6.551 -3.345 1.00 98.12 94 THR A C 1
ATOM 747 O O . THR A 1 94 ? 10.422 7.117 -4.290 1.00 98.12 94 THR A O 1
ATOM 750 N N . ASN A 1 95 ? 9.444 5.291 -3.427 1.00 97.88 95 ASN A N 1
ATOM 751 C CA . ASN A 1 95 ? 9.592 4.495 -4.637 1.00 97.88 95 ASN A CA 1
ATOM 752 C C . ASN A 1 95 ? 8.684 5.002 -5.761 1.00 97.88 95 ASN A C 1
ATOM 754 O O . ASN A 1 95 ? 9.148 5.078 -6.893 1.00 97.88 95 ASN A O 1
ATOM 758 N N . LEU A 1 96 ? 7.443 5.390 -5.458 1.00 96.81 96 LEU A N 1
ATOM 759 C CA . LEU A 1 96 ? 6.497 5.966 -6.418 1.00 96.81 96 LEU A CA 1
ATOM 760 C C . LEU A 1 96 ? 7.044 7.232 -7.071 1.00 96.81 96 LEU A C 1
ATOM 762 O O . LEU A 1 96 ? 7.009 7.341 -8.296 1.00 96.81 96 LEU A O 1
ATOM 766 N N . ASN A 1 97 ? 7.587 8.153 -6.273 1.00 97.38 97 ASN A N 1
ATOM 767 C CA . ASN A 1 97 ? 8.191 9.381 -6.789 1.00 97.38 97 ASN A CA 1
ATOM 768 C C . ASN A 1 97 ? 9.318 9.067 -7.781 1.00 97.38 97 ASN A C 1
ATOM 770 O O . ASN A 1 97 ? 9.321 9.592 -8.889 1.00 97.38 97 ASN A O 1
ATOM 774 N N . TYR A 1 98 ? 10.218 8.149 -7.418 1.00 97.19 98 TYR A N 1
ATOM 775 C CA . TYR A 1 98 ? 11.316 7.734 -8.291 1.00 97.19 98 TYR A CA 1
ATOM 776 C C . TYR A 1 98 ? 10.834 7.031 -9.569 1.00 97.19 98 TYR A C 1
ATOM 778 O O . TYR A 1 98 ? 11.324 7.317 -10.657 1.00 97.19 98 TYR A O 1
ATOM 786 N N . ILE A 1 99 ? 9.888 6.092 -9.450 1.00 96.06 99 ILE A N 1
ATOM 787 C CA . ILE A 1 99 ? 9.323 5.371 -10.602 1.00 96.06 99 ILE A CA 1
ATOM 788 C C . ILE A 1 99 ? 8.693 6.369 -11.574 1.00 96.06 99 ILE A C 1
ATOM 790 O O . ILE A 1 99 ? 8.945 6.292 -12.771 1.00 96.06 99 ILE A O 1
ATOM 794 N N . THR A 1 100 ? 7.921 7.319 -11.047 1.00 93.81 100 THR A N 1
ATOM 795 C CA . THR A 1 100 ? 7.239 8.345 -11.840 1.00 93.81 100 THR A CA 1
ATOM 796 C C . THR A 1 100 ? 8.240 9.248 -12.554 1.00 93.81 100 THR A C 1
ATOM 798 O O . THR A 1 100 ? 8.086 9.480 -13.745 1.00 93.81 100 THR A O 1
ATOM 801 N N . GLU A 1 101 ? 9.285 9.708 -11.861 1.00 95.00 101 GLU A N 1
ATOM 802 C CA . GLU A 1 101 ? 10.357 10.529 -12.445 1.00 95.00 101 GLU A CA 1
ATOM 803 C C . GLU A 1 101 ? 11.065 9.820 -13.608 1.00 95.00 101 GLU A C 1
ATOM 805 O O . GLU A 1 101 ? 11.343 10.434 -14.629 1.00 95.00 101 GLU A O 1
ATOM 810 N N . MET A 1 102 ? 11.320 8.519 -13.482 1.00 93.88 102 MET A N 1
ATOM 811 C CA . MET A 1 102 ? 12.021 7.742 -14.506 1.00 93.88 102 MET A CA 1
ATOM 812 C C . MET A 1 102 ? 11.135 7.290 -15.680 1.00 93.88 102 MET A C 1
ATOM 814 O O . MET A 1 102 ? 11.657 6.773 -16.667 1.00 93.88 102 MET A O 1
ATOM 818 N N . MET A 1 103 ? 9.810 7.408 -15.559 1.00 85.00 103 MET A N 1
ATOM 819 C CA . MET A 1 103 ? 8.845 7.041 -16.605 1.00 85.00 103 MET A CA 1
ATOM 820 C C . MET A 1 103 ? 8.356 8.243 -17.432 1.00 85.00 103 MET A C 1
ATOM 822 O O . MET A 1 103 ? 7.611 8.035 -18.392 1.00 85.00 103 MET A O 1
ATOM 826 N N . GLN A 1 104 ? 8.739 9.468 -17.056 1.00 80.44 104 GLN A N 1
ATOM 827 C CA . GLN A 1 104 ? 8.489 10.706 -17.808 1.00 80.44 104 GLN A CA 1
ATOM 828 C C . GLN A 1 104 ? 9.558 10.931 -18.881 1.00 80.44 104 GLN A C 1
ATOM 830 O O . GLN A 1 104 ? 9.183 11.457 -19.954 1.00 80.44 104 GLN A O 1
#

Foldseek 3Di:
DDPPPPPPPPPQQAPVLLLVLLVVLLVLLVVQLVVLVVNGDDSNVVNVCSCVVPNVVSVVSLVVVCVVPPPCSCPPPDPVSVVVSVVSVVSNVVSVVSSVVSVD

Mean predicted aligned error: 5.72 Å

Nearest PDB structures (foldseek):
  2wy2-assembly1_C  TM=5.539E-01  e=1.571E+00  Escherichia coli
  3k1s-assembly1_A  TM=6.634E-01  e=5.463E+00  Bacillus anthracis